Protein AF-A0A529PMG9-F1 (afdb_monomer)

Foldseek 3Di:
DDDDDDPVRCVVPVVNVQVVQLVCLCVVCVVVPPCVQDDPVSGRDDPVD

Solvent-accessible surface area (backbone atoms only — not comparable to full-atom values): 3045 Å² total; per-residue (Å²): 137,86,85,89,70,55,64,70,62,35,63,77,32,59,73,57,44,51,51,52,22,35,50,44,23,49,47,44,31,71,71,66,59,41,64,93,58,63,46,98,84,53,44,40,79,68,98,87,106

Radius of gyration: 11.47 Å; Cα contacts (8 Å, |Δi|>4): 35; chains: 1; bounding box: 26×18×32 Å

Structure (mmCIF, N/CA/C/O backbone):
data_AF-A0A529PMG9-F1
#
_entry.id   AF-A0A529PMG9-F1
#
loop_
_atom_site.group_PDB
_atom_site.id
_atom_site.type_symbol
_atom_site.label_atom_id
_atom_site.label_alt_id
_atom_site.label_comp_id
_atom_site.label_asym_id
_atom_site.label_entity_id
_atom_site.label_seq_id
_atom_site.pdbx_PDB_ins_code
_atom_site.Cartn_x
_atom_site.Cartn_y
_atom_site.Cartn_z
_atom_site.occupancy
_atom_site.B_iso_or_equiv
_atom_site.auth_seq_id
_atom_site.auth_comp_id
_atom_site.auth_asym_id
_atom_site.auth_atom_id
_atom_site.pdbx_PDB_model_num
ATOM 1 N N . MET A 1 1 ? -4.995 -5.003 -19.778 1.00 82.69 1 MET A N 1
ATOM 2 C CA . MET A 1 1 ? -3.745 -5.791 -19.724 1.00 82.69 1 MET A CA 1
ATOM 3 C C . MET A 1 1 ? -3.420 -5.993 -18.257 1.00 82.69 1 MET A C 1
ATOM 5 O O . MET A 1 1 ? -3.590 -5.042 -17.507 1.00 82.69 1 MET A O 1
ATOM 9 N N . LEU A 1 2 ? -3.061 -7.206 -17.848 1.00 91.38 2 LEU A N 1
ATOM 10 C CA . LEU A 1 2 ? -2.673 -7.514 -16.470 1.00 91.38 2 LEU A CA 1
ATOM 11 C C . LEU A 1 2 ? -1.164 -7.740 -16.443 1.00 91.38 2 LEU A C 1
ATOM 13 O O . LEU A 1 2 ? -0.639 -8.419 -17.326 1.00 91.38 2 LEU A O 1
ATOM 17 N N . PHE A 1 3 ? -0.489 -7.158 -15.457 1.00 90.75 3 PHE A N 1
ATOM 18 C CA . PHE A 1 3 ? 0.939 -7.352 -15.233 1.00 90.75 3 PHE A CA 1
ATOM 19 C C . PHE A 1 3 ? 1.130 -8.373 -14.114 1.00 90.75 3 PHE A C 1
ATOM 21 O O . PHE A 1 3 ? 0.459 -8.297 -13.090 1.00 90.75 3 PHE A O 1
ATOM 28 N N . SER A 1 4 ? 2.044 -9.317 -14.320 1.00 95.81 4 SER A N 1
ATOM 29 C CA . SER A 1 4 ? 2.554 -10.190 -13.264 1.00 95.81 4 SER A CA 1
ATOM 30 C C . SER A 1 4 ? 3.939 -9.676 -12.913 1.00 95.81 4 SER A C 1
ATOM 32 O O . SER A 1 4 ? 4.835 -9.764 -13.748 1.00 95.81 4 SER A O 1
ATOM 34 N N . LEU A 1 5 ? 4.084 -9.100 -11.723 1.00 94.69 5 LEU A N 1
ATOM 35 C CA . LEU A 1 5 ? 5.339 -8.546 -11.226 1.00 94.69 5 LEU A CA 1
ATOM 36 C C . LEU A 1 5 ? 5.730 -9.293 -9.955 1.00 94.69 5 LEU A C 1
ATOM 38 O O . LEU A 1 5 ? 4.891 -9.543 -9.091 1.00 94.69 5 LEU A O 1
ATOM 42 N N . THR A 1 6 ? 7.003 -9.633 -9.845 1.00 95.00 6 THR A N 1
ATOM 43 C CA . THR A 1 6 ? 7.629 -10.004 -8.576 1.00 95.00 6 THR A CA 1
ATOM 44 C C . THR A 1 6 ? 7.813 -8.769 -7.690 1.00 95.00 6 THR A C 1
ATOM 46 O O . THR A 1 6 ? 7.773 -7.636 -8.177 1.00 95.00 6 THR A O 1
ATOM 49 N N . THR A 1 7 ? 8.081 -8.969 -6.395 1.00 90.88 7 THR A N 1
ATOM 50 C CA . THR A 1 7 ? 8.401 -7.872 -5.465 1.00 90.88 7 THR A CA 1
ATOM 51 C C . THR A 1 7 ? 9.554 -7.011 -5.985 1.00 90.88 7 THR A C 1
ATOM 53 O O . THR A 1 7 ? 9.437 -5.790 -6.020 1.00 90.88 7 THR A O 1
ATOM 56 N N . GLN A 1 8 ? 10.632 -7.633 -6.480 1.00 94.06 8 GLN A N 1
ATOM 57 C CA . GLN A 1 8 ? 11.789 -6.917 -7.030 1.00 94.06 8 GLN A CA 1
ATOM 58 C C . GLN A 1 8 ? 11.400 -6.037 -8.227 1.00 94.06 8 GLN A C 1
ATOM 60 O O . GLN A 1 8 ? 11.751 -4.861 -8.280 1.00 94.06 8 GLN A O 1
ATOM 65 N N . GLU A 1 9 ? 10.627 -6.580 -9.168 1.00 96.56 9 GLU A N 1
ATOM 66 C CA . GLU A 1 9 ? 10.165 -5.828 -10.336 1.00 96.56 9 GLU A CA 1
ATOM 67 C C . GLU A 1 9 ? 9.227 -4.677 -9.945 1.00 96.56 9 GLU A C 1
ATOM 69 O O . GLU A 1 9 ? 9.259 -3.616 -10.572 1.00 96.56 9 GLU A O 1
ATOM 74 N N . LEU A 1 10 ? 8.388 -4.856 -8.924 1.00 94.69 10 LEU A N 1
ATOM 75 C CA . LEU A 1 10 ? 7.548 -3.776 -8.412 1.00 94.69 10 LEU A CA 1
ATOM 76 C C . LEU A 1 10 ? 8.398 -2.681 -7.746 1.00 94.69 10 LEU A C 1
ATOM 78 O O . LEU A 1 10 ? 8.186 -1.504 -8.023 1.00 94.69 10 LEU A O 1
ATOM 82 N N . MET A 1 11 ? 9.390 -3.054 -6.933 1.00 92.00 11 MET A N 1
ATOM 83 C CA . MET A 1 11 ? 10.294 -2.116 -6.252 1.00 92.00 11 MET A CA 1
ATOM 84 C C . MET A 1 11 ? 11.153 -1.287 -7.216 1.00 92.00 11 MET A C 1
ATOM 86 O O . MET A 1 11 ? 11.449 -0.128 -6.938 1.00 92.00 11 MET A O 1
ATOM 90 N N . GLU A 1 12 ? 11.521 -1.841 -8.372 1.00 96.81 12 GLU A N 1
ATOM 91 C CA . GLU A 1 12 ? 12.225 -1.114 -9.440 1.00 96.81 12 GLU A CA 1
ATOM 92 C C . GLU A 1 12 ? 11.348 -0.052 -10.135 1.00 96.81 12 GLU A C 1
ATOM 94 O O . GLU A 1 12 ? 11.828 0.699 -10.988 1.00 96.81 12 GLU A O 1
ATOM 99 N N . ARG A 1 13 ? 10.059 0.029 -9.779 1.00 96.50 13 ARG A N 1
ATOM 100 C CA . ARG A 1 13 ? 9.064 0.951 -10.338 1.00 96.50 13 ARG A CA 1
ATOM 101 C C . ARG A 1 13 ? 8.419 1.762 -9.206 1.00 96.50 13 ARG A C 1
ATOM 103 O O . ARG A 1 13 ? 7.283 1.471 -8.829 1.00 96.50 13 ARG A O 1
ATOM 110 N N . PRO A 1 14 ? 9.105 2.791 -8.677 1.00 95.25 14 PRO A N 1
ATOM 111 C CA . PRO A 1 14 ? 8.673 3.504 -7.473 1.00 95.25 14 PRO A CA 1
ATOM 112 C C . PRO A 1 14 ? 7.262 4.094 -7.597 1.00 95.25 14 PRO A C 1
ATOM 114 O O . PRO A 1 14 ? 6.455 3.931 -6.686 1.00 95.25 14 PRO A O 1
ATOM 117 N N . ASP A 1 15 ? 6.927 4.673 -8.753 1.00 96.19 15 ASP A N 1
ATOM 118 C CA . ASP A 1 15 ? 5.598 5.247 -9.000 1.00 96.19 15 ASP A CA 1
ATOM 119 C C . ASP A 1 15 ? 4.480 4.193 -8.907 1.00 96.19 15 ASP A C 1
ATOM 121 O O . ASP A 1 15 ? 3.392 4.462 -8.398 1.00 96.19 15 ASP A O 1
ATOM 125 N N . LEU A 1 16 ? 4.740 2.974 -9.400 1.00 95.81 16 LEU A N 1
ATOM 126 C CA . LEU A 1 16 ? 3.768 1.882 -9.375 1.00 95.81 16 LEU A CA 1
ATOM 127 C C . LEU A 1 16 ? 3.667 1.258 -7.981 1.00 95.81 16 LEU A C 1
ATOM 129 O O . LEU A 1 16 ? 2.562 0.959 -7.535 1.00 95.81 16 LEU A O 1
ATOM 133 N N . TRP A 1 17 ? 4.802 1.087 -7.301 1.00 95.88 17 TRP A N 1
ATOM 134 C CA . TRP A 1 17 ? 4.857 0.610 -5.921 1.00 95.88 17 TRP A CA 1
ATOM 135 C C . TRP A 1 17 ? 4.031 1.515 -4.999 1.00 95.88 17 TRP A C 1
ATOM 137 O O . TRP A 1 17 ? 3.162 1.037 -4.271 1.00 95.88 17 TRP A O 1
ATOM 147 N N . GLU A 1 18 ? 4.213 2.833 -5.107 1.00 96.44 18 GLU A N 1
ATOM 148 C CA . GLU A 1 18 ? 3.450 3.800 -4.319 1.00 96.44 18 GLU A CA 1
ATOM 149 C C . GLU A 1 18 ? 1.957 3.773 -4.679 1.00 96.44 18 GLU A C 1
ATOM 151 O O . GLU A 1 18 ? 1.102 3.739 -3.792 1.00 96.44 18 GLU A O 1
ATOM 156 N N . ALA A 1 19 ? 1.623 3.738 -5.974 1.00 96.44 19 ALA A N 1
ATOM 157 C CA . ALA A 1 19 ? 0.235 3.714 -6.426 1.00 96.44 19 ALA A CA 1
ATOM 158 C C . ALA A 1 19 ? -0.538 2.482 -5.922 1.00 96.44 19 ALA A C 1
ATOM 160 O O . ALA A 1 19 ? -1.699 2.613 -5.528 1.00 96.44 19 ALA A O 1
ATOM 161 N N . VAL A 1 20 ? 0.090 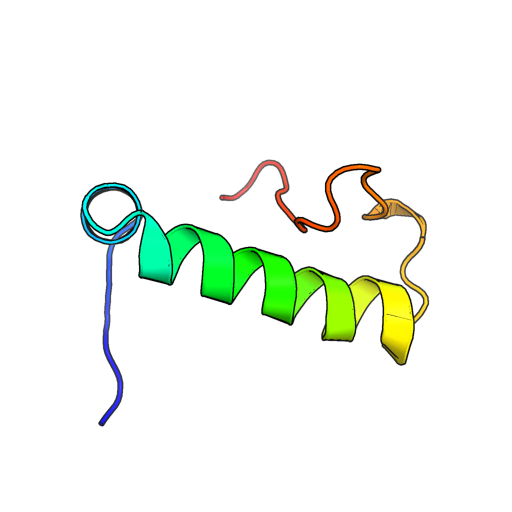1.300 -5.908 1.00 96.06 20 VAL A N 1
ATOM 162 C CA . VAL A 1 20 ? -0.531 0.059 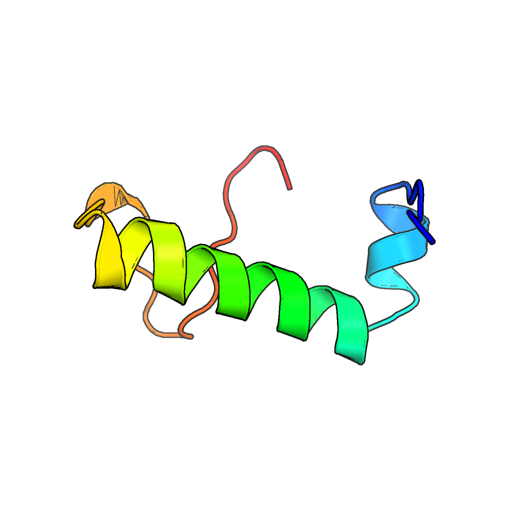-5.416 1.00 96.06 20 VAL A CA 1
ATOM 163 C C . VAL A 1 20 ? -0.812 0.146 -3.917 1.00 96.06 20 VAL A C 1
ATOM 165 O O . VAL A 1 20 ? -1.934 -0.137 -3.495 1.00 96.06 20 VAL A O 1
ATOM 168 N N . HIS A 1 21 ? 0.154 0.597 -3.117 1.00 96.44 21 HIS A N 1
ATOM 169 C CA . HIS A 1 21 ? -0.006 0.661 -1.659 1.00 96.44 21 HIS A CA 1
ATOM 170 C C . HIS A 1 21 ? -0.957 1.771 -1.205 1.00 96.44 21 HIS A C 1
ATOM 172 O O . HIS A 1 21 ? -1.712 1.575 -0.252 1.00 96.44 21 HIS A O 1
ATOM 178 N N . ARG A 1 22 ? -1.015 2.904 -1.920 1.00 97.69 22 ARG A N 1
ATOM 179 C CA . ARG A 1 22 ? -2.057 3.926 -1.696 1.00 97.69 22 ARG A CA 1
ATOM 180 C C . ARG A 1 22 ? -3.450 3.410 -2.050 1.00 97.69 22 ARG A C 1
ATOM 182 O O . ARG A 1 22 ? -4.410 3.684 -1.333 1.00 97.69 22 ARG A O 1
ATOM 189 N N . LEU A 1 23 ? -3.578 2.670 -3.155 1.00 97.88 23 LEU A N 1
ATOM 190 C CA . LEU A 1 23 ? -4.860 2.089 -3.560 1.00 97.88 23 LEU A CA 1
ATOM 191 C C . LEU A 1 23 ? -5.355 1.070 -2.529 1.00 97.88 23 LEU A C 1
ATOM 193 O O . LEU A 1 23 ? -6.534 1.079 -2.181 1.00 97.88 23 LEU A O 1
ATOM 197 N N . ARG A 1 24 ? -4.456 0.224 -2.019 1.00 97.56 24 ARG A N 1
ATOM 198 C CA . ARG A 1 24 ? -4.768 -0.725 -0.949 1.00 97.56 24 ARG A CA 1
ATOM 199 C C . ARG A 1 24 ? -5.216 -0.023 0.325 1.00 97.56 24 ARG A C 1
ATOM 201 O O . ARG A 1 24 ? -6.242 -0.410 0.869 1.00 97.56 24 ARG A O 1
ATOM 208 N N . TYR A 1 25 ? -4.530 1.046 0.738 1.00 97.94 25 TYR A N 1
ATOM 209 C CA . TYR A 1 25 ? -4.940 1.844 1.897 1.00 97.94 25 TYR A CA 1
ATOM 210 C C . TYR A 1 25 ? -6.365 2.379 1.744 1.00 97.94 25 TYR A C 1
ATOM 212 O O . TYR A 1 25 ? -7.208 2.169 2.614 1.00 97.94 25 TYR A O 1
ATOM 220 N N . LY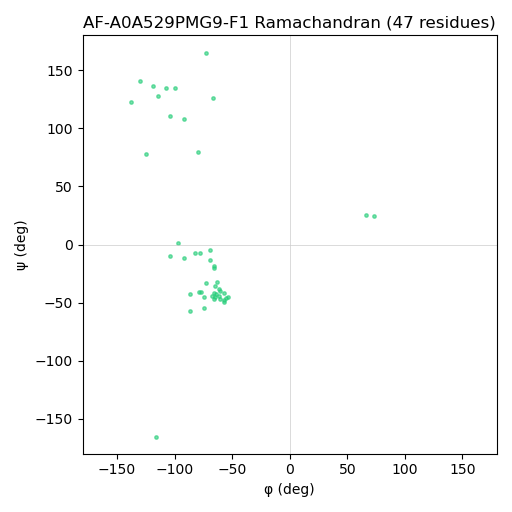S A 1 26 ? -6.667 2.995 0.596 1.00 98.00 26 LYS A N 1
ATOM 221 C CA . LYS A 1 26 ? -8.012 3.492 0.296 1.00 98.00 26 LYS A CA 1
ATOM 222 C C . LYS A 1 26 ? -9.074 2.391 0.413 1.00 98.00 26 LYS A C 1
ATOM 224 O O . LYS A 1 26 ? -10.116 2.597 1.020 1.00 98.00 26 LYS A O 1
ATOM 229 N N . ILE A 1 27 ? -8.819 1.212 -0.146 1.00 98.06 27 ILE A N 1
ATOM 230 C CA . ILE A 1 27 ? -9.810 0.130 -0.145 1.00 98.06 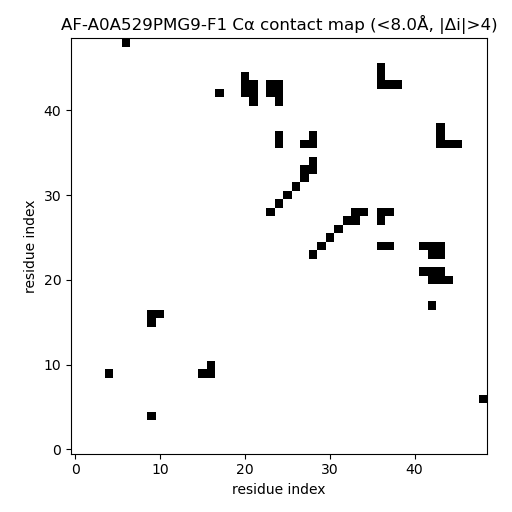27 ILE A CA 1
ATOM 231 C C . ILE A 1 27 ? -9.924 -0.512 1.243 1.00 98.06 27 ILE A C 1
ATOM 233 O O . ILE A 1 27 ? -11.014 -0.598 1.800 1.00 98.06 27 ILE A O 1
ATOM 237 N N . PHE A 1 28 ? -8.819 -0.977 1.819 1.00 97.06 28 PHE A N 1
ATOM 238 C CA . PHE A 1 28 ? -8.859 -1.781 3.038 1.00 97.06 28 PHE A CA 1
ATOM 239 C C . PHE A 1 28 ? -9.064 -0.940 4.297 1.00 97.06 28 PHE A C 1
ATOM 241 O O . PHE A 1 28 ? -9.850 -1.319 5.164 1.00 97.06 28 PHE A O 1
ATOM 248 N N . VAL A 1 29 ? -8.412 0.218 4.392 1.00 96.50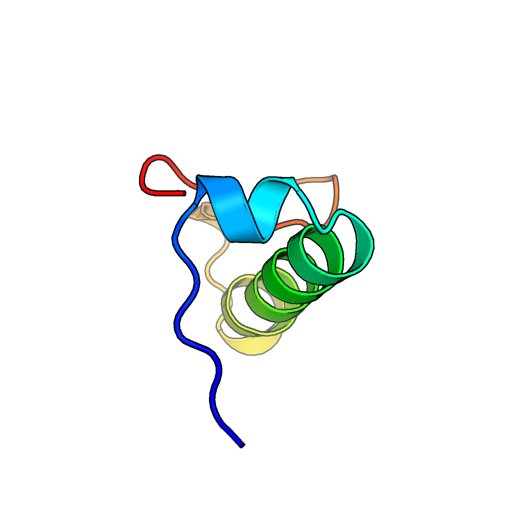 29 VAL A N 1
ATOM 249 C CA . VAL A 1 29 ? -8.523 1.081 5.571 1.00 96.50 29 VAL A CA 1
ATOM 250 C C . VAL A 1 29 ? -9.724 2.010 5.432 1.00 96.50 29 VAL A C 1
ATOM 252 O O . VAL A 1 29 ? -10.621 1.960 6.271 1.00 96.50 29 VAL A O 1
ATOM 255 N N . GLU A 1 30 ? -9.789 2.823 4.372 1.00 96.88 30 GLU A N 1
ATOM 256 C CA . GLU A 1 30 ? -10.831 3.860 4.272 1.00 96.88 30 GLU A CA 1
ATOM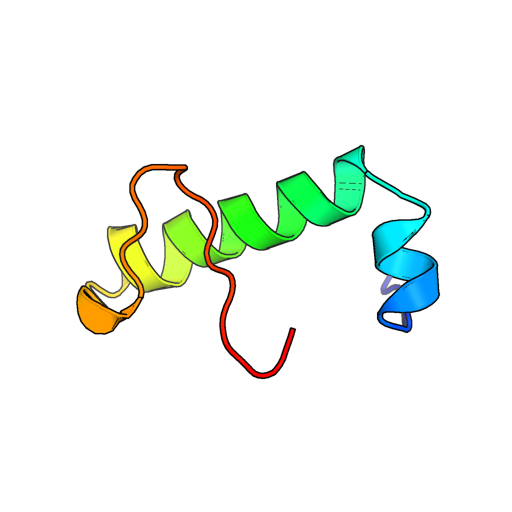 257 C C . GLU A 1 30 ? -12.217 3.285 3.943 1.00 96.88 30 GLU A C 1
ATOM 259 O O . GLU A 1 30 ? -13.204 3.677 4.565 1.00 96.88 30 GLU A O 1
ATOM 264 N N . GLU A 1 31 ? -12.319 2.361 2.981 1.00 98.06 31 GLU A N 1
ATOM 265 C CA . GLU A 1 31 ? -13.615 1.817 2.547 1.00 98.06 31 GLU A CA 1
ATOM 266 C C . GLU A 1 31 ? -14.071 0.616 3.393 1.00 98.06 31 GLU A C 1
ATOM 268 O O . GLU A 1 31 ? -15.245 0.530 3.760 1.00 98.06 31 GLU A O 1
ATOM 273 N N . MET A 1 32 ? -13.167 -0.312 3.722 1.00 97.44 32 MET A N 1
ATOM 274 C CA . MET A 1 32 ? -13.500 -1.529 4.478 1.00 97.44 32 MET A CA 1
ATOM 275 C C . MET A 1 32 ? -13.335 -1.386 5.998 1.00 97.44 32 MET A C 1
ATOM 277 O O . MET A 1 32 ? -13.817 -2.247 6.739 1.00 97.44 32 MET A O 1
ATOM 281 N N . GLY A 1 33 ? -12.700 -0.310 6.475 1.00 96.94 33 GLY A N 1
ATOM 282 C CA . GLY A 1 33 ? -12.576 -0.005 7.902 1.00 96.94 33 GLY A CA 1
ATOM 283 C C . GLY A 1 33 ? -11.601 -0.905 8.663 1.00 96.94 33 GLY A C 1
ATOM 284 O O . GLY A 1 33 ? -11.767 -1.093 9.868 1.00 96.94 33 GLY A O 1
ATOM 285 N N . TRP A 1 34 ? -10.613 -1.506 7.994 1.00 96.12 34 TRP A N 1
ATOM 286 C CA . TRP A 1 34 ? -9.609 -2.359 8.638 1.00 96.12 34 TRP A CA 1
ATOM 287 C C . TRP A 1 34 ? -8.530 -1.510 9.312 1.00 96.12 34 TRP A C 1
ATOM 289 O O . TRP A 1 34 ? -7.432 -1.326 8.790 1.00 96.12 34 TRP A O 1
ATOM 299 N N . THR A 1 35 ? -8.847 -0.989 10.495 1.00 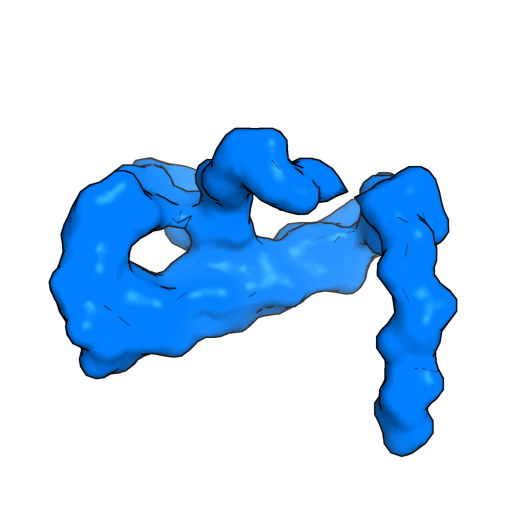93.38 35 THR A N 1
ATOM 300 C CA . THR A 1 35 ? -7.973 -0.068 11.240 1.00 93.38 35 THR A CA 1
ATOM 301 C C . THR A 1 35 ? -6.664 -0.698 11.713 1.00 93.38 35 THR A C 1
ATOM 303 O O . THR A 1 35 ? -5.704 0.019 11.961 1.00 93.38 35 THR A O 1
ATOM 306 N N . ASP A 1 36 ? -6.585 -2.028 11.801 1.00 94.50 36 ASP A N 1
ATOM 307 C CA . ASP A 1 36 ? -5.345 -2.730 12.165 1.00 94.50 36 ASP A CA 1
ATOM 308 C C . ASP A 1 36 ? -4.236 -2.566 11.106 1.00 94.50 36 ASP A C 1
ATOM 310 O O . ASP A 1 36 ? -3.061 -2.767 11.409 1.00 94.50 36 ASP A O 1
ATOM 314 N N . LEU A 1 37 ? -4.601 -2.180 9.876 1.00 92.75 37 LEU A N 1
ATOM 315 C CA . LEU A 1 37 ? -3.678 -1.882 8.775 1.00 92.75 37 LEU A CA 1
ATOM 316 C C . LEU A 1 37 ? -3.386 -0.378 8.629 1.00 92.75 37 LEU A C 1
ATOM 318 O O . LEU A 1 37 ? -2.667 0.027 7.714 1.00 92.75 37 LEU A O 1
ATOM 322 N N . GLU A 1 38 ? -3.957 0.470 9.492 1.00 94.44 38 GLU A N 1
ATOM 323 C CA . GLU A 1 38 ? -3.810 1.919 9.389 1.00 94.44 38 GLU A CA 1
ATOM 324 C C . GLU A 1 38 ? -2.361 2.347 9.646 1.00 94.44 38 GLU A C 1
ATOM 326 O O . GLU A 1 38 ? -1.752 2.046 10.676 1.00 94.44 38 GLU A O 1
ATOM 331 N N . ARG A 1 39 ? -1.810 3.106 8.696 1.00 93.31 39 ARG A N 1
ATOM 332 C CA . ARG A 1 39 ? -0.479 3.699 8.773 1.00 93.31 39 ARG A CA 1
ATOM 333 C C . ARG A 1 39 ? -0.543 5.189 8.433 1.00 93.31 39 ARG A C 1
ATOM 335 O O . ARG A 1 39 ? -1.251 5.581 7.506 1.00 93.31 39 ARG A O 1
ATOM 342 N N . PRO A 1 40 ? 0.224 6.039 9.140 1.00 93.75 40 PRO A N 1
ATOM 343 C CA . PRO A 1 40 ? 0.142 7.494 8.993 1.00 93.75 40 PRO A CA 1
ATOM 344 C C . PRO A 1 40 ? 0.666 8.022 7.646 1.00 93.75 40 PRO A C 1
ATOM 346 O O . PRO A 1 40 ? 0.439 9.183 7.320 1.00 93.75 40 PRO A O 1
ATOM 349 N N . ASP A 1 41 ? 1.381 7.202 6.872 1.00 94.38 41 ASP A N 1
ATOM 350 C CA . ASP A 1 41 ? 1.870 7.524 5.525 1.00 94.38 41 ASP A CA 1
ATOM 351 C C . ASP A 1 41 ? 0.803 7.314 4.427 1.00 94.38 41 ASP A C 1
ATOM 353 O O . ASP A 1 41 ? 1.014 7.712 3.273 1.00 94.38 41 ASP A O 1
ATOM 357 N N . GLY A 1 42 ? -0.354 6.738 4.782 1.00 94.12 42 GLY A N 1
ATOM 358 C CA . GLY A 1 42 ? -1.426 6.408 3.842 1.00 94.12 42 GLY A CA 1
ATOM 359 C C . GLY A 1 42 ? -1.020 5.317 2.851 1.00 94.12 42 GLY A C 1
ATOM 360 O O . GLY A 1 42 ? -1.516 5.293 1.722 1.00 94.12 42 GLY A O 1
ATOM 361 N N . LEU A 1 43 ? -0.064 4.469 3.241 1.00 95.69 43 LEU A N 1
ATOM 362 C CA . LEU A 1 43 ? 0.375 3.301 2.492 1.00 95.69 43 LEU A CA 1
ATOM 363 C C . LEU A 1 43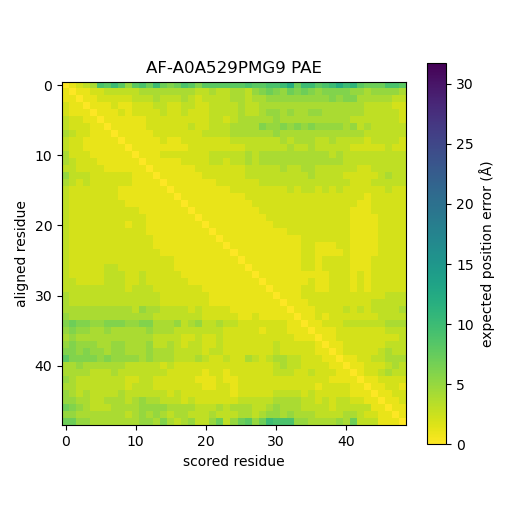 ? 0.018 2.055 3.290 1.00 95.69 43 LEU A C 1
ATOM 365 O O . LEU A 1 43 ? 0.378 1.933 4.457 1.00 95.69 43 LEU A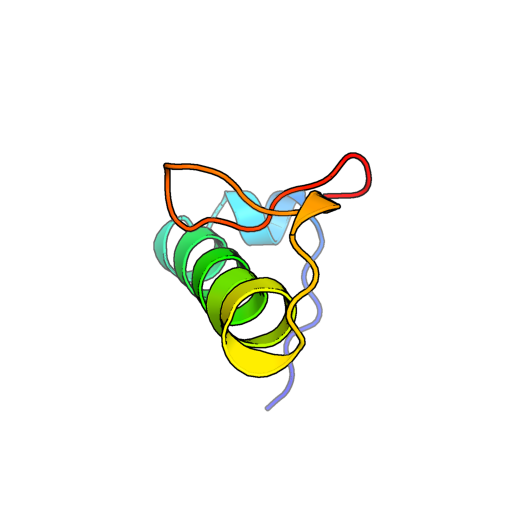 O 1
ATOM 369 N N . GLU A 1 44 ? -0.663 1.114 2.652 1.00 95.62 44 GLU A N 1
ATOM 370 C CA . GLU A 1 44 ? -0.919 -0.188 3.256 1.00 95.62 44 GLU A CA 1
ATOM 371 C C . GLU A 1 44 ? 0.208 -1.140 2.852 1.00 95.62 44 GLU A C 1
ATOM 373 O O . GLU A 1 44 ? 0.339 -1.483 1.678 1.00 95.62 44 GLU A O 1
ATOM 378 N N . ILE A 1 45 ? 1.069 -1.454 3.825 1.00 93.56 45 ILE A N 1
ATOM 379 C CA . ILE A 1 45 ? 2.240 -2.325 3.692 1.00 93.56 45 ILE A CA 1
ATOM 380 C C . ILE A 1 45 ? 2.281 -3.215 4.931 1.00 93.56 45 ILE A C 1
ATOM 382 O O . ILE A 1 45 ? 2.388 -2.692 6.053 1.00 93.56 45 ILE A O 1
ATOM 386 N N . ASP A 1 46 ? 2.260 -4.527 4.722 1.00 89.06 46 ASP A N 1
ATOM 387 C CA . ASP A 1 46 ? 2.288 -5.535 5.776 1.00 89.06 46 ASP A CA 1
ATOM 388 C C . ASP A 1 46 ? 3.563 -6.404 5.728 1.00 89.06 46 ASP A C 1
ATOM 390 O O . ASP A 1 46 ? 4.578 -6.034 5.141 1.00 89.06 46 ASP A O 1
ATOM 394 N N . GLN A 1 47 ? 3.565 -7.530 6.447 1.00 89.19 47 GLN A N 1
ATOM 395 C CA . GLN A 1 47 ? 4.717 -8.436 6.537 1.00 89.19 47 GLN A CA 1
ATOM 396 C C . GLN A 1 47 ? 4.902 -9.357 5.314 1.00 89.19 47 GLN A C 1
ATOM 398 O O . GLN A 1 47 ? 5.864 -10.128 5.282 1.00 89.19 47 GLN A O 1
ATOM 403 N N . PHE A 1 48 ? 3.952 -9.363 4.380 1.00 87.44 48 PHE A N 1
ATOM 404 C CA . PHE A 1 48 ? 3.933 -10.212 3.189 1.00 87.44 48 PHE A CA 1
ATOM 405 C C . PHE A 1 48 ? 4.306 -9.455 1.905 1.00 87.44 48 PHE A C 1
ATOM 407 O O . PHE A 1 48 ? 4.517 -10.102 0.877 1.00 87.44 48 PHE A O 1
ATOM 414 N N . ASP A 1 49 ? 4.390 -8.126 1.979 1.00 84.00 49 ASP A N 1
ATOM 415 C CA . ASP A 1 49 ? 4.892 -7.225 0.934 1.00 84.00 49 ASP A CA 1
ATOM 416 C C . ASP A 1 49 ? 6.412 -7.296 0.732 1.00 84.00 49 ASP A C 1
ATOM 418 O O . ASP A 1 49 ? 6.844 -7.343 -0.449 1.00 84.00 49 ASP A O 1
#

Nearest PDB structures (foldseek):
  5w8d-assembly1_A  TM=8.795E-01  e=1.862E-02  Bradyrhizobium japonicum
  5w8a-assembly1_A  TM=8.789E-01  e=2.134E-02  Bradyrhizobium japonicum
  6wn0-assembly1_A  TM=9.048E-01  e=8.965E-02  Rhodopseudomonas palustris

Sequence (49 aa):
MLFSLTTQELMERPDLWEAVHRLRYKIFVEEMGWTDLERPDGLEIDQFD

pLDDT: mean 94.52, std 3.38, range [82.69, 98.06]

Mean predicted aligned error: 2.52 Å

Secondary structure (DSSP, 8-state):
------HHHHHT-HHHHHHHHHHHIIIIIIIT--GGG--TTS----S--